Protein AF-A0A2N2JR65-F1 (afdb_monomer)

pLDDT: mean 92.33, std 7.08, range [62.09, 97.94]

Mean predicted aligned error: 3.33 Å

Secondary structure (DSSP, 8-state):
--TTHHHHHHH--GGGGGGEEEEEEEEETTEEEEEEEETTT-PEEEEETT--EEEE--SSTTSEEE--HHHHHHHHH-

Foldseek 3Di:
DDLCQLVCLLPVDPVCSVQWDWDDWDDQPVWIWTWIAGNVQRDIWIGTNNNFTWDQDDDDNPRTDTDHSVVSVVVRVD

Structure (mmCIF, N/CA/C/O backbone):
data_AF-A0A2N2JR65-F1
#
_entry.id   AF-A0A2N2JR65-F1
#
loop_
_atom_site.group_PDB
_atom_site.id
_atom_site.type_symbol
_atom_site.label_atom_id
_atom_site.label_alt_id
_atom_site.label_comp_id
_atom_site.label_asym_id
_atom_site.label_entity_id
_atom_site.label_seq_id
_atom_site.pdbx_PDB_ins_code
_atom_site.Cartn_x
_atom_site.Cartn_y
_atom_site.Cartn_z
_atom_site.occupancy
_atom_site.B_iso_or_equiv
_atom_site.auth_seq_id
_atom_site.auth_comp_id
_atom_site.auth_asym_id
_atom_site.auth_atom_id
_atom_site.pdbx_PDB_model_num
ATOM 1 N N . MET A 1 1 ? 16.191 2.294 -1.088 1.00 62.09 1 MET A N 1
ATOM 2 C CA . MET A 1 1 ? 15.267 1.190 -1.422 1.00 62.09 1 MET A CA 1
ATOM 3 C C . MET A 1 1 ? 14.382 1.633 -2.572 1.00 62.09 1 MET A C 1
ATOM 5 O O . MET A 1 1 ? 14.117 2.830 -2.671 1.00 62.09 1 MET A O 1
ATOM 9 N N . SER A 1 2 ? 14.016 0.705 -3.459 1.00 86.62 2 SER A N 1
ATOM 10 C CA . SER A 1 2 ? 13.074 0.975 -4.552 1.00 86.62 2 SER A CA 1
ATOM 11 C C . SER A 1 2 ? 11.726 1.393 -3.968 1.00 86.62 2 SER A C 1
ATOM 13 O O . SER A 1 2 ? 11.290 0.814 -2.976 1.00 86.62 2 SER A O 1
ATOM 15 N N . GLU A 1 3 ? 11.063 2.372 -4.577 1.00 91.56 3 GLU A N 1
ATOM 16 C CA . GLU A 1 3 ? 9.698 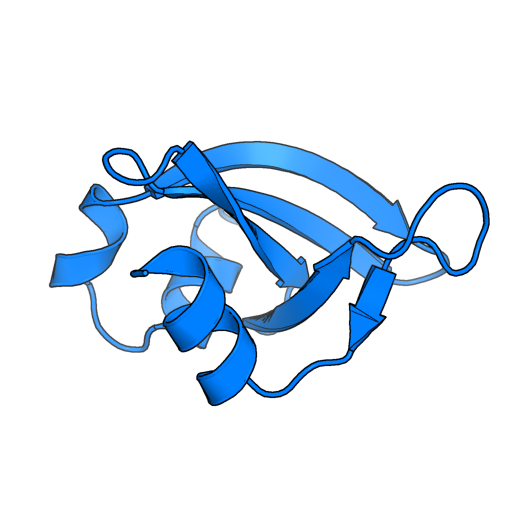2.757 -4.195 1.00 91.56 3 GLU A CA 1
ATOM 17 C C . GLU A 1 3 ? 8.656 1.690 -4.529 1.00 91.56 3 GLU A C 1
ATOM 19 O O . GLU A 1 3 ? 7.526 1.804 -4.081 1.00 91.56 3 GLU A O 1
ATOM 24 N N . TRP A 1 4 ? 9.030 0.643 -5.262 1.00 93.75 4 TRP A N 1
ATOM 25 C CA . TRP A 1 4 ? 8.156 -0.474 -5.622 1.00 93.75 4 TRP A CA 1
ATOM 26 C C . TRP A 1 4 ? 8.280 -1.673 -4.677 1.00 93.75 4 TRP A C 1
ATOM 28 O O . TRP A 1 4 ? 7.341 -2.454 -4.572 1.00 93.75 4 TRP A O 1
ATOM 38 N N . ALA A 1 5 ? 9.367 -1.765 -3.901 1.00 94.19 5 ALA A N 1
ATOM 39 C CA . ALA A 1 5 ? 9.612 -2.892 -2.996 1.00 94.19 5 ALA A CA 1
ATOM 40 C C . ALA A 1 5 ? 8.489 -3.120 -1.955 1.00 94.19 5 ALA A C 1
ATOM 42 O O . ALA A 1 5 ? 8.115 -4.271 -1.735 1.00 94.19 5 ALA A O 1
ATOM 43 N N . PRO A 1 6 ? 7.885 -2.081 -1.338 1.00 95.69 6 PRO A N 1
ATOM 44 C CA . PRO A 1 6 ? 6.737 -2.284 -0.452 1.00 95.69 6 PRO A CA 1
ATOM 45 C C . PRO A 1 6 ? 5.536 -2.924 -1.152 1.00 95.69 6 PRO A C 1
ATOM 47 O O . PRO A 1 6 ? 4.871 -3.792 -0.588 1.00 95.69 6 PRO A O 1
ATOM 50 N N . LEU A 1 7 ? 5.264 -2.494 -2.386 1.00 95.00 7 LEU A N 1
ATOM 51 C CA . LEU A 1 7 ? 4.1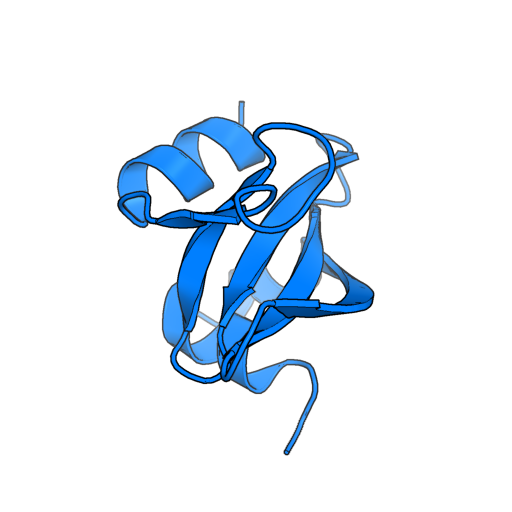47 -2.987 -3.182 1.00 95.00 7 LEU A CA 1
ATOM 52 C C . LEU A 1 7 ? 4.382 -4.433 -3.632 1.00 95.00 7 LEU A C 1
ATOM 54 O O . LEU A 1 7 ? 3.475 -5.254 -3.510 1.00 95.00 7 LEU A O 1
ATOM 58 N N . GLU A 1 8 ? 5.606 -4.753 -4.058 1.00 94.31 8 GLU A N 1
ATOM 59 C CA . GLU A 1 8 ? 6.054 -6.118 -4.366 1.00 94.31 8 GLU A CA 1
ATOM 60 C C . GLU A 1 8 ? 5.854 -7.049 -3.160 1.00 94.31 8 GLU A C 1
ATOM 62 O O . GLU A 1 8 ? 5.236 -8.106 -3.285 1.00 94.31 8 GLU A O 1
ATOM 67 N N . ASN A 1 9 ? 6.288 -6.621 -1.968 1.00 93.56 9 ASN A N 1
ATOM 68 C CA . ASN A 1 9 ? 6.128 -7.387 -0.729 1.00 93.56 9 ASN A CA 1
ATOM 69 C C . ASN A 1 9 ? 4.654 -7.611 -0.354 1.00 93.56 9 ASN A C 1
ATOM 71 O O . ASN A 1 9 ? 4.306 -8.664 0.177 1.00 93.56 9 ASN A O 1
ATOM 75 N N . CYS A 1 10 ? 3.785 -6.628 -0.610 1.00 94.19 10 CYS A N 1
ATOM 76 C CA . CYS A 1 10 ? 2.364 -6.719 -0.282 1.00 94.19 10 CYS A CA 1
ATOM 77 C C . CYS A 1 10 ? 1.579 -7.611 -1.256 1.00 94.19 10 CYS A C 1
ATOM 79 O O . CYS A 1 10 ? 0.682 -8.338 -0.823 1.00 94.19 10 CYS A O 1
ATOM 81 N N . LEU A 1 11 ? 1.845 -7.512 -2.562 1.00 90.75 11 LEU A N 1
ATOM 82 C CA . LEU A 1 11 ? 1.075 -8.227 -3.586 1.00 90.75 11 LEU A CA 1
ATOM 83 C C . LEU A 1 11 ? 1.610 -9.638 -3.836 1.00 90.75 11 LEU A C 1
ATOM 85 O O . LEU A 1 11 ? 0.826 -10.517 -4.187 1.00 90.75 11 LEU A O 1
ATOM 89 N N . GLY A 1 12 ? 2.918 -9.857 -3.662 1.00 82.69 12 GLY A N 1
ATOM 90 C CA . GLY A 1 12 ? 3.590 -11.134 -3.924 1.00 82.69 12 GLY A CA 1
ATOM 91 C C . GLY A 1 12 ? 3.586 -11.579 -5.395 1.00 82.69 12 GLY A C 1
ATOM 92 O O . GLY A 1 12 ? 4.203 -12.591 -5.716 1.00 82.69 12 GLY A O 1
ATOM 93 N N . ASP A 1 13 ? 2.909 -10.835 -6.273 1.00 75.69 13 ASP A N 1
ATOM 94 C CA . ASP A 1 13 ? 2.712 -11.106 -7.694 1.00 75.69 13 ASP A CA 1
ATOM 95 C C . ASP A 1 13 ? 3.027 -9.842 -8.505 1.00 75.69 13 ASP A C 1
ATOM 97 O O . ASP A 1 13 ? 2.508 -8.756 -8.218 1.00 75.69 13 ASP A O 1
ATOM 101 N N . CYS A 1 14 ? 3.890 -9.989 -9.509 1.00 70.00 14 CYS A N 1
ATOM 102 C CA . CYS A 1 14 ? 4.368 -8.888 -10.335 1.00 70.00 14 CYS A CA 1
ATOM 103 C C . CYS A 1 14 ? 3.316 -8.394 -11.334 1.00 70.00 14 CYS A C 1
ATOM 105 O O . CYS A 1 14 ? 3.332 -7.212 -11.672 1.00 70.00 14 CYS A O 1
ATOM 107 N N . ASP A 1 15 ? 2.381 -9.246 -11.768 1.00 78.75 15 ASP A N 1
ATOM 108 C CA . ASP A 1 15 ? 1.442 -8.904 -12.849 1.00 78.75 15 ASP A CA 1
ATOM 109 C C . ASP A 1 15 ? 0.474 -7.777 -12.455 1.00 78.75 15 ASP A C 1
ATOM 111 O O . ASP A 1 15 ? -0.064 -7.070 -13.303 1.00 78.75 15 ASP A O 1
ATOM 115 N N . ARG A 1 16 ? 0.266 -7.576 -11.149 1.00 84.56 16 ARG A N 1
ATOM 116 C CA . ARG A 1 16 ? -0.632 -6.547 -10.606 1.00 84.56 16 ARG A CA 1
ATOM 117 C C . ARG A 1 16 ? 0.081 -5.250 -10.248 1.00 84.56 16 ARG A C 1
ATOM 119 O O . ARG A 1 16 ? -0.584 -4.306 -9.831 1.00 84.56 16 ARG A O 1
ATOM 126 N N . LEU A 1 17 ? 1.410 -5.188 -10.363 1.00 91.19 17 LEU A N 1
ATOM 127 C CA . LEU A 1 17 ? 2.174 -3.974 -10.056 1.00 91.19 17 LEU A CA 1
ATOM 128 C C . LEU A 1 17 ? 1.838 -2.846 -11.038 1.00 91.19 17 LEU A C 1
ATOM 130 O O . LEU A 1 17 ? 1.719 -1.694 -10.621 1.00 91.19 17 LEU A O 1
ATOM 134 N N . ASP A 1 18 ? 1.605 -3.192 -12.307 1.00 92.31 18 ASP A N 1
ATOM 135 C CA . ASP A 1 18 ? 1.285 -2.247 -13.386 1.00 92.31 18 ASP A CA 1
ATOM 136 C C . ASP A 1 18 ? -0.063 -1.531 -13.185 1.00 92.31 18 ASP A C 1
ATOM 138 O O . ASP A 1 18 ? -0.289 -0.447 -13.730 1.00 92.31 18 ASP A O 1
ATOM 142 N N . ASP A 1 19 ? -0.940 -2.077 -12.336 1.00 94.62 19 ASP A N 1
ATOM 143 C CA . ASP A 1 19 ? -2.209 -1.449 -11.965 1.00 94.62 19 ASP A CA 1
ATOM 144 C C . ASP A 1 19 ? -2.030 -0.283 -10.974 1.00 94.62 19 ASP A C 1
ATOM 146 O O . ASP A 1 19 ? -3.002 0.392 -10.607 1.00 94.62 19 ASP A O 1
ATOM 150 N N . PHE A 1 20 ? -0.804 -0.027 -10.509 1.00 96.19 20 PHE A N 1
ATOM 151 C CA . PHE A 1 20 ? -0.506 0.980 -9.501 1.00 96.19 20 PHE A CA 1
ATOM 152 C C . PHE A 1 20 ? 0.467 2.042 -9.995 1.00 96.19 20 PHE A C 1
ATOM 154 O O . PHE A 1 20 ? 1.434 1.797 -10.702 1.00 96.19 20 PHE A O 1
ATOM 161 N N . MET A 1 21 ? 0.230 3.263 -9.530 1.00 97.00 21 MET A N 1
ATOM 162 C CA . MET A 1 21 ? 1.118 4.398 -9.716 1.00 97.00 21 MET A CA 1
ATOM 163 C C . MET A 1 21 ? 1.594 4.881 -8.351 1.00 97.00 21 MET A C 1
ATOM 165 O O . MET A 1 21 ? 0.778 5.227 -7.492 1.00 97.00 21 MET A O 1
ATOM 169 N N . PHE A 1 22 ? 2.907 4.930 -8.150 1.00 96.81 22 PHE A N 1
ATOM 170 C CA . PHE A 1 22 ? 3.487 5.563 -6.971 1.00 96.81 22 PHE A CA 1
ATOM 171 C C . PHE A 1 22 ? 3.139 7.062 -6.939 1.00 96.81 22 PHE A C 1
ATOM 173 O O . PHE A 1 22 ? 3.237 7.755 -7.952 1.00 96.81 22 PHE A O 1
ATOM 180 N N . MET A 1 23 ? 2.705 7.557 -5.778 1.00 97.19 23 MET A N 1
ATOM 181 C CA . MET A 1 23 ? 2.251 8.940 -5.610 1.00 97.19 23 MET A CA 1
ATOM 182 C C . MET A 1 23 ? 3.209 9.768 -4.761 1.00 97.19 23 MET A C 1
ATOM 184 O O . MET A 1 23 ? 3.646 10.835 -5.184 1.00 97.19 23 MET A O 1
ATOM 188 N N . TYR A 1 24 ? 3.470 9.321 -3.534 1.00 95.50 24 TYR A N 1
ATOM 189 C CA . TYR A 1 24 ? 4.295 10.042 -2.569 1.00 95.50 24 TYR A CA 1
ATOM 190 C C . TYR A 1 24 ? 4.711 9.135 -1.409 1.00 95.50 24 TYR A C 1
ATOM 192 O O . TYR A 1 24 ? 4.164 8.045 -1.218 1.00 95.50 24 TYR A O 1
ATOM 200 N N . ARG A 1 25 ? 5.646 9.640 -0.599 1.00 95.25 25 ARG A N 1
ATOM 201 C CA . ARG A 1 25 ? 5.962 9.113 0.734 1.00 95.25 25 ARG A CA 1
ATOM 202 C C . ARG A 1 25 ? 5.538 10.105 1.798 1.00 95.25 25 ARG A C 1
ATOM 204 O O . ARG A 1 25 ? 5.509 11.311 1.548 1.00 95.25 25 ARG A O 1
ATOM 211 N N . ALA A 1 26 ? 5.175 9.600 2.964 1.00 92.06 26 ALA A N 1
ATOM 212 C CA . ALA A 1 26 ? 4.789 10.421 4.092 1.00 92.06 26 ALA A CA 1
ATOM 213 C C . ALA A 1 26 ? 5.326 9.838 5.393 1.00 92.06 26 ALA A C 1
ATOM 215 O O . ALA A 1 26 ? 5.130 8.658 5.675 1.00 92.06 26 ALA A O 1
ATOM 216 N N . ASP A 1 27 ? 5.888 10.707 6.225 1.00 91.88 27 ASP A N 1
ATOM 217 C CA . ASP A 1 27 ? 6.286 10.334 7.574 1.00 91.88 27 ASP A CA 1
ATOM 218 C C . ASP A 1 27 ? 5.057 10.078 8.456 1.00 91.88 27 ASP A C 1
ATOM 220 O O . ASP A 1 27 ? 4.042 10.804 8.416 1.00 91.88 27 ASP A O 1
ATOM 224 N N . HIS A 1 28 ? 5.169 9.030 9.265 1.00 89.75 28 HIS A N 1
ATOM 225 C CA . HIS A 1 28 ? 4.196 8.604 10.257 1.00 89.75 28 HIS A CA 1
ATOM 226 C C . HIS A 1 28 ? 4.925 8.042 11.488 1.00 89.75 28 HIS A C 1
ATOM 228 O O . HIS A 1 28 ? 5.081 6.834 11.663 1.00 89.75 28 HIS A O 1
ATOM 234 N N . GLY A 1 29 ? 5.403 8.949 12.345 1.00 88.31 29 GLY A N 1
ATOM 235 C CA . GLY A 1 29 ? 6.225 8.588 13.500 1.00 88.31 29 GLY A CA 1
ATOM 236 C C . GLY A 1 29 ? 7.565 8.011 13.049 1.00 88.31 29 GLY A C 1
ATOM 237 O O . GLY A 1 29 ? 8.299 8.664 12.317 1.00 88.31 29 GLY A O 1
ATOM 238 N N . GLU A 1 30 ? 7.859 6.782 13.465 1.00 89.88 30 GLU A N 1
ATOM 239 C CA . GLU A 1 30 ? 9.063 6.039 13.062 1.00 89.88 30 GLU A CA 1
ATOM 240 C C . GLU A 1 30 ? 8.861 5.232 11.766 1.00 89.88 30 GLU A C 1
ATOM 242 O O . GLU A 1 30 ? 9.761 4.525 11.321 1.00 89.88 30 GLU A O 1
ATOM 247 N N . THR A 1 31 ? 7.669 5.305 11.163 1.00 91.69 31 THR A N 1
ATOM 248 C CA . THR A 1 31 ? 7.310 4.574 9.942 1.00 91.69 31 THR A CA 1
ATOM 249 C C . THR A 1 31 ? 7.204 5.524 8.751 1.00 91.69 31 THR A C 1
ATOM 251 O O . THR A 1 31 ? 6.545 6.561 8.824 1.00 91.69 31 THR A O 1
ATOM 254 N N . GLU A 1 32 ? 7.810 5.146 7.626 1.00 94.56 32 GLU A N 1
ATOM 255 C CA . GLU A 1 32 ? 7.581 5.786 6.327 1.00 94.56 32 GLU A CA 1
ATOM 256 C C . GLU A 1 32 ? 6.420 5.081 5.617 1.00 94.56 32 GLU A C 1
ATOM 258 O O . GLU A 1 32 ? 6.426 3.856 5.479 1.00 94.56 32 GLU A O 1
ATOM 263 N N . ILE A 1 33 ? 5.428 5.852 5.170 1.00 96.44 33 ILE A N 1
ATOM 264 C CA . ILE A 1 33 ? 4.271 5.347 4.430 1.00 96.44 33 ILE A CA 1
ATOM 265 C C . ILE A 1 33 ? 4.414 5.687 2.951 1.00 96.44 33 ILE A C 1
ATOM 267 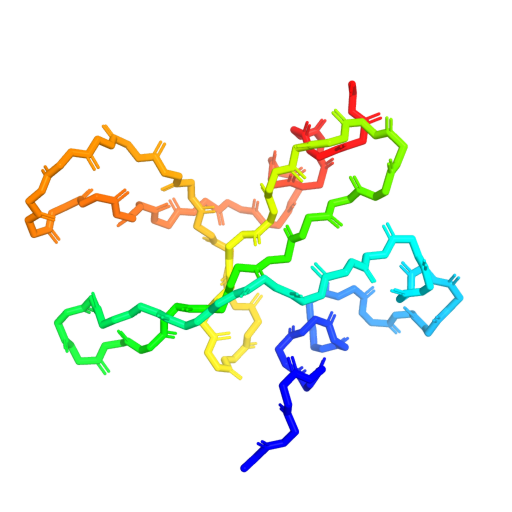O O . ILE A 1 33 ? 4.574 6.849 2.581 1.00 96.44 33 ILE A O 1
ATOM 271 N N . PHE A 1 34 ? 4.277 4.675 2.108 1.00 97.81 34 PHE A N 1
ATOM 272 C CA . PHE A 1 34 ? 4.274 4.743 0.657 1.00 97.81 34 PHE A CA 1
ATOM 273 C C . PHE A 1 34 ? 2.832 4.724 0.161 1.00 97.81 34 PHE A C 1
ATOM 275 O O . PHE A 1 34 ? 2.062 3.821 0.492 1.00 97.81 34 PHE A O 1
ATOM 282 N N . ALA A 1 35 ? 2.458 5.731 -0.625 1.00 97.44 35 ALA A N 1
ATOM 283 C CA . ALA A 1 35 ? 1.133 5.839 -1.212 1.00 97.44 35 ALA A CA 1
ATOM 284 C C . ALA A 1 35 ? 1.165 5.418 -2.683 1.00 97.44 35 ALA A C 1
ATOM 286 O O . ALA A 1 35 ? 1.839 6.045 -3.504 1.00 97.44 35 ALA A O 1
ATOM 287 N N . TYR A 1 36 ? 0.369 4.409 -3.020 1.00 97.88 36 TYR A N 1
ATOM 288 C CA . TYR A 1 36 ? 0.153 3.948 -4.387 1.00 97.88 36 TYR A CA 1
ATOM 289 C C . TYR A 1 36 ? -1.290 4.198 -4.772 1.00 97.88 36 TYR A C 1
ATOM 291 O O . TYR A 1 36 ? -2.209 3.918 -4.006 1.00 97.88 36 TYR A O 1
ATOM 299 N N . LYS A 1 37 ? -1.509 4.716 -5.971 1.00 97.94 37 LYS A N 1
ATOM 300 C CA . LYS A 1 37 ? -2.837 4.917 -6.524 1.00 97.94 37 LYS A CA 1
ATOM 301 C C . LYS A 1 37 ? -3.124 3.832 -7.539 1.00 97.94 37 LYS A C 1
ATOM 303 O O . LYS A 1 37 ? -2.418 3.732 -8.536 1.00 97.94 37 LYS A O 1
ATOM 308 N N . HIS A 1 38 ? -4.194 3.085 -7.319 1.00 97.31 38 HIS A N 1
ATOM 309 C CA . HIS A 1 38 ? -4.683 2.149 -8.315 1.00 97.31 38 HIS A CA 1
ATOM 310 C C . HIS A 1 38 ? -5.246 2.916 -9.517 1.00 97.31 38 HIS A C 1
ATOM 312 O O . HIS A 1 38 ? -6.05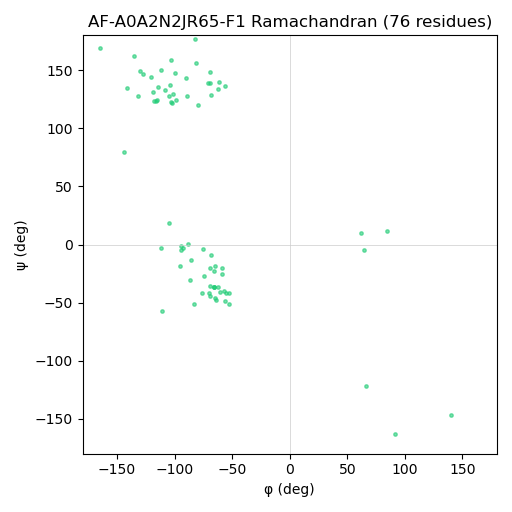0 3.846 -9.358 1.00 97.31 38 HIS A O 1
ATOM 318 N N . ILE A 1 39 ? -4.798 2.573 -10.724 1.00 96.81 39 ILE A N 1
ATOM 319 C CA . ILE A 1 39 ? -5.039 3.375 -11.928 1.00 96.81 39 ILE A CA 1
ATOM 320 C C . ILE A 1 39 ? -6.523 3.415 -12.304 1.00 96.81 39 ILE A C 1
ATOM 322 O O . ILE A 1 39 ? -7.020 4.481 -12.682 1.00 96.81 39 ILE A O 1
ATOM 326 N N . HIS A 1 40 ? -7.240 2.302 -12.114 1.00 95.88 40 HIS A N 1
ATOM 327 C CA . HIS A 1 40 ? -8.637 2.152 -12.523 1.00 95.88 40 HIS A CA 1
ATOM 328 C C . HIS A 1 40 ? -9.624 2.731 -11.504 1.00 95.88 40 HIS A C 1
ATOM 330 O O . HIS A 1 40 ? -10.466 3.554 -11.855 1.00 95.88 40 HIS A O 1
ATOM 336 N N . THR A 1 41 ? -9.506 2.356 -10.228 1.00 96.94 41 THR A N 1
ATOM 337 C CA . THR A 1 41 ? -10.452 2.794 -9.176 1.00 96.94 41 THR A CA 1
ATOM 338 C C . THR A 1 41 ? -10.075 4.142 -8.569 1.00 96.94 41 THR A C 1
ATOM 340 O O . THR A 1 41 ? -10.878 4.757 -7.868 1.00 96.94 41 THR A O 1
ATOM 343 N N . ARG A 1 42 ? -8.848 4.622 -8.825 1.00 96.75 42 ARG A N 1
ATOM 344 C CA . ARG A 1 42 ? -8.276 5.865 -8.276 1.00 96.75 42 ARG A CA 1
ATOM 345 C C . ARG A 1 42 ? -8.145 5.864 -6.748 1.00 96.75 42 ARG A C 1
ATOM 347 O O . ARG A 1 42 ? -7.833 6.913 -6.178 1.00 96.75 42 ARG A O 1
ATOM 354 N N . ARG A 1 43 ? -8.355 4.714 -6.102 1.00 96.75 43 ARG A N 1
ATOM 355 C CA . ARG A 1 43 ? -8.205 4.510 -4.657 1.00 96.75 43 ARG A CA 1
ATOM 356 C C . ARG A 1 43 ? -6.743 4.295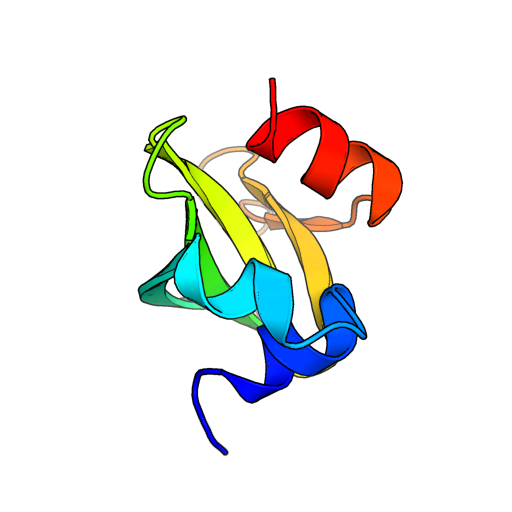 -4.300 1.00 96.75 43 ARG A C 1
ATOM 358 O O . ARG A 1 43 ? -5.937 3.922 -5.152 1.00 96.75 43 ARG A O 1
ATOM 365 N N . HIS A 1 44 ? -6.411 4.582 -3.047 1.00 96.94 44 HIS A N 1
ATOM 366 C CA . HIS A 1 44 ? -5.036 4.516 -2.574 1.00 96.94 44 HIS A CA 1
ATOM 367 C C . HIS A 1 44 ? -4.804 3.267 -1.733 1.00 96.94 44 HIS A C 1
ATOM 369 O O . HIS A 1 44 ? -5.616 2.929 -0.871 1.00 96.94 44 HIS A O 1
ATOM 375 N N . LEU A 1 45 ? -3.665 2.633 -1.978 1.00 97.69 45 LEU A N 1
ATOM 376 C CA . LEU A 1 45 ? -3.046 1.652 -1.110 1.00 97.69 45 LEU A CA 1
ATOM 377 C C . LEU A 1 45 ? -1.909 2.346 -0.357 1.00 97.69 45 LEU A C 1
ATOM 379 O O . LEU A 1 45 ? -1.079 3.016 -0.974 1.00 97.69 45 LEU A O 1
ATOM 383 N N . PHE A 1 46 ? -1.881 2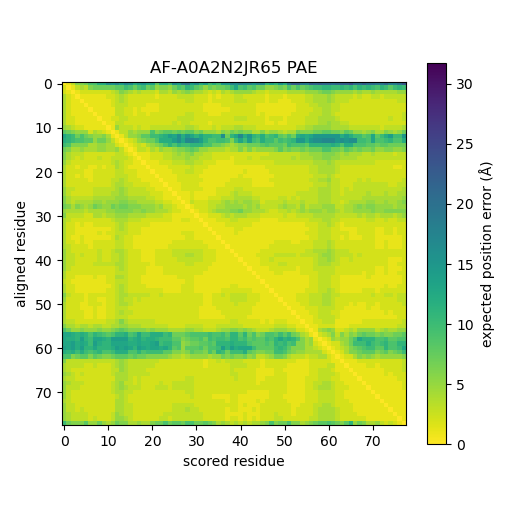.198 0.963 1.00 97.88 46 PH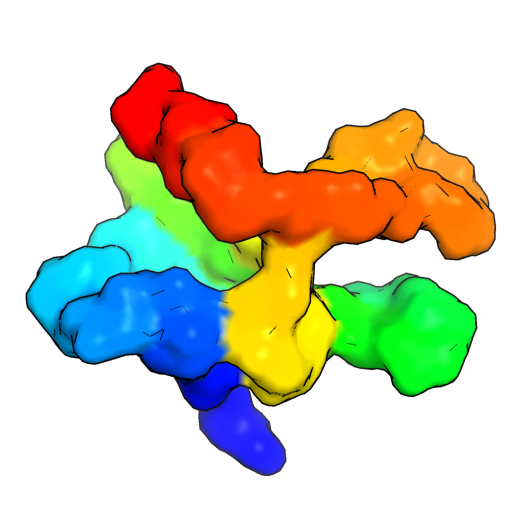E A N 1
ATOM 384 C CA . PHE A 1 46 ? -0.840 2.769 1.811 1.00 97.88 46 PHE A CA 1
ATOM 385 C C . PHE A 1 46 ? -0.064 1.644 2.473 1.00 97.88 46 PHE A C 1
ATOM 387 O O . PHE A 1 46 ? -0.674 0.809 3.145 1.00 97.88 46 PHE A O 1
ATOM 394 N N . LEU A 1 47 ? 1.251 1.630 2.281 1.00 97.81 47 LEU A N 1
ATOM 395 C CA . LEU A 1 47 ? 2.132 0.567 2.757 1.00 97.81 47 LEU A CA 1
ATOM 396 C C . LEU A 1 47 ? 3.289 1.144 3.568 1.00 97.81 47 LEU A C 1
ATOM 398 O O . LEU A 1 47 ? 3.767 2.227 3.245 1.00 97.81 47 LEU A O 1
ATOM 402 N N . ASP A 1 48 ? 3.768 0.427 4.581 1.00 97.06 48 ASP A N 1
ATOM 403 C CA . ASP A 1 48 ? 5.101 0.695 5.133 1.00 97.06 48 ASP A CA 1
ATOM 404 C C . ASP A 1 48 ? 6.198 0.015 4.299 1.00 97.06 48 ASP A C 1
ATOM 406 O O . ASP A 1 48 ? 5.917 -0.743 3.372 1.00 97.06 48 ASP A O 1
ATOM 410 N N . ASN A 1 49 ? 7.465 0.228 4.656 1.00 95.31 49 ASN A N 1
ATOM 411 C CA . ASN A 1 49 ? 8.599 -0.382 3.956 1.00 95.31 49 ASN A CA 1
ATOM 412 C C . ASN A 1 49 ? 8.588 -1.931 3.935 1.00 95.31 49 ASN A C 1
ATOM 414 O O . ASN A 1 49 ? 9.249 -2.538 3.095 1.00 95.31 49 ASN A O 1
ATOM 418 N N . SER A 1 50 ? 7.853 -2.577 4.844 1.00 95.38 50 SER A N 1
ATOM 419 C CA . SER A 1 50 ? 7.731 -4.040 4.916 1.00 95.38 50 SER A CA 1
ATOM 420 C C . SER A 1 50 ? 6.528 -4.577 4.131 1.00 95.38 50 SER A C 1
ATOM 422 O O . SER A 1 50 ? 6.343 -5.789 4.069 1.00 95.38 50 SER A O 1
ATOM 424 N N . GLY A 1 51 ? 5.711 -3.704 3.531 1.00 95.88 51 GLY A N 1
ATOM 425 C CA . GLY A 1 51 ? 4.475 -4.080 2.840 1.00 95.88 51 GLY A CA 1
ATOM 426 C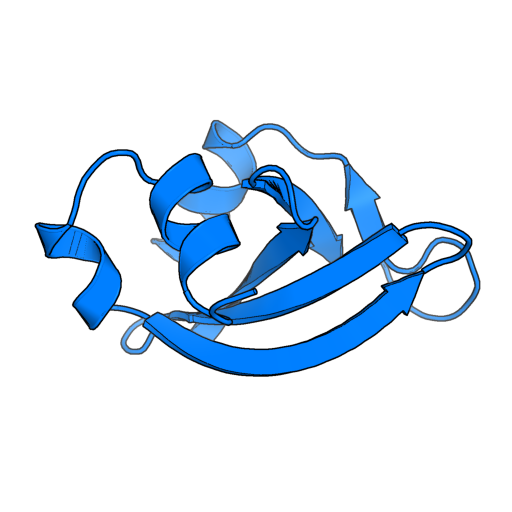 C . GLY A 1 51 ? 3.258 -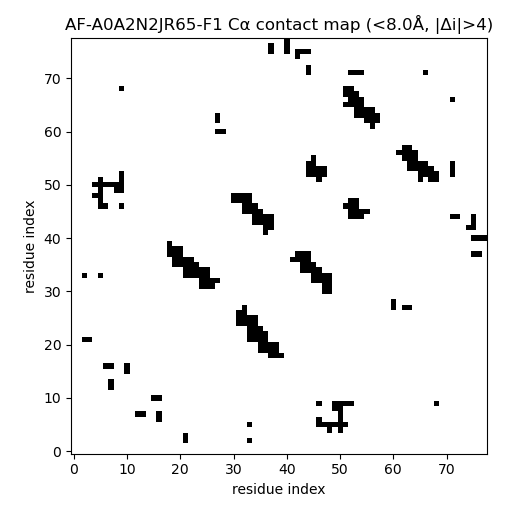4.216 3.764 1.00 95.88 51 GLY A C 1
ATOM 427 O O . GLY A 1 51 ? 2.219 -4.718 3.333 1.00 95.88 51 GLY A O 1
ATOM 428 N N . ASN A 1 52 ? 3.337 -3.768 5.024 1.00 97.31 52 ASN A N 1
ATOM 429 C CA . ASN A 1 52 ? 2.173 -3.763 5.911 1.00 97.31 52 ASN A CA 1
ATOM 430 C C . ASN A 1 52 ? 1.174 -2.695 5.468 1.00 97.31 52 ASN A C 1
ATOM 432 O O . ASN A 1 52 ? 1.556 -1.580 5.121 1.00 97.31 52 ASN A O 1
ATOM 436 N N . CYS A 1 53 ? -0.116 -3.026 5.504 1.00 97.69 53 CYS A N 1
ATOM 437 C CA . CYS A 1 53 ? -1.174 -2.182 4.962 1.00 97.69 53 CYS A CA 1
ATOM 438 C C . CYS A 1 53 ? -1.749 -1.197 5.979 1.00 97.69 53 CYS A C 1
ATOM 440 O O . CYS A 1 53 ? -2.002 -1.533 7.138 1.00 97.69 53 CYS A O 1
ATOM 442 N N . TYR A 1 54 ? -2.072 -0.000 5.495 1.00 97.38 54 TYR A N 1
ATOM 443 C CA . TYR A 1 54 ? -2.690 1.061 6.276 1.00 97.38 54 TYR A CA 1
ATOM 444 C C . TYR A 1 54 ? -3.911 1.634 5.556 1.00 97.38 54 TYR A C 1
ATOM 446 O O . TYR A 1 54 ? -3.976 1.696 4.328 1.00 97.38 54 TYR A O 1
ATOM 454 N N . ARG A 1 55 ? -4.888 2.102 6.335 1.00 95.75 55 ARG A N 1
ATOM 455 C CA . ARG A 1 55 ? -5.936 3.008 5.852 1.00 95.75 55 ARG A CA 1
ATOM 456 C C . ARG A 1 55 ? -5.613 4.436 6.246 1.00 95.75 55 ARG A C 1
ATOM 458 O O . ARG A 1 55 ? -5.093 4.673 7.336 1.00 95.75 55 ARG A O 1
ATOM 465 N N . TYR A 1 56 ? -6.015 5.378 5.406 1.00 93.44 56 TYR A N 1
ATOM 466 C CA . TYR A 1 56 ? -6.035 6.786 5.774 1.00 93.44 56 TYR A CA 1
ATOM 467 C C . TYR A 1 56 ? -7.282 7.089 6.620 1.00 93.44 56 TYR A C 1
ATOM 469 O O . TYR A 1 56 ? -8.405 6.865 6.171 1.00 93.44 56 TYR A O 1
ATOM 477 N N . ALA A 1 57 ? -7.087 7.561 7.851 1.00 89.56 57 ALA A N 1
ATOM 478 C CA . ALA A 1 57 ? -8.139 7.797 8.843 1.00 89.56 57 ALA A CA 1
ATOM 479 C C . ALA A 1 57 ? -8.379 9.287 9.161 1.00 89.56 57 ALA A C 1
ATOM 481 O O . ALA A 1 57 ? -9.291 9.600 9.923 1.00 89.56 57 ALA A O 1
ATOM 482 N N . GLY A 1 58 ? -7.600 10.210 8.584 1.00 84.75 58 GLY A N 1
ATOM 483 C CA . GLY A 1 58 ? -7.773 11.650 8.792 1.00 84.75 58 GLY A CA 1
ATOM 484 C C . GLY A 1 58 ? -6.453 12.400 8.937 1.00 84.75 58 GLY A C 1
ATOM 485 O O . GLY A 1 58 ? -5.457 12.050 8.314 1.00 84.75 58 GLY A O 1
ATOM 486 N N . ILE A 1 59 ? -6.446 13.457 9.748 1.00 79.00 59 ILE A N 1
ATOM 487 C CA . ILE A 1 59 ? -5.279 14.324 9.968 1.00 79.00 59 ILE A CA 1
ATOM 488 C C . ILE A 1 59 ? -4.598 14.033 11.310 1.00 79.00 59 ILE A C 1
ATOM 490 O O . ILE A 1 59 ? -5.215 13.515 12.235 1.00 79.00 59 ILE A O 1
ATOM 494 N N . GLY A 1 60 ? -3.328 14.422 11.427 1.00 75.94 60 GLY A N 1
ATOM 495 C CA . GLY A 1 60 ? -2.557 14.301 12.665 1.00 75.94 60 GLY A CA 1
ATOM 496 C C . GLY A 1 60 ? -1.781 12.991 12.784 1.00 75.94 60 GLY A C 1
ATOM 497 O O . GLY A 1 60 ? -1.534 12.298 11.795 1.00 75.94 60 GLY A O 1
ATOM 498 N N . ASN A 1 61 ? -1.356 12.675 14.006 1.00 73.69 61 ASN A N 1
ATOM 499 C CA . ASN A 1 61 ? -0.412 11.586 14.266 1.00 73.69 61 ASN A CA 1
ATOM 500 C C . ASN A 1 61 ? -0.995 10.190 14.021 1.00 73.69 61 ASN A C 1
ATOM 502 O O . ASN A 1 61 ? -0.225 9.275 13.783 1.00 73.69 61 ASN A O 1
ATOM 506 N N . GLU A 1 62 ? -2.319 10.033 14.003 1.00 80.56 62 GLU A N 1
ATOM 507 C CA . GLU A 1 62 ? -3.017 8.751 13.795 1.00 80.56 62 GLU A CA 1
ATOM 508 C C . GLU A 1 62 ? -3.633 8.638 12.388 1.00 80.56 62 GLU A C 1
ATOM 510 O O . GLU A 1 62 ? -4.530 7.830 12.142 1.00 80.56 62 GLU A O 1
ATOM 515 N N . LYS A 1 63 ? -3.163 9.470 11.445 1.00 89.44 63 LYS A N 1
ATOM 516 C CA . LYS A 1 63 ? -3.683 9.536 10.069 1.00 89.44 63 LYS A CA 1
ATOM 517 C C . LYS A 1 63 ? -3.591 8.215 9.305 1.00 89.44 63 LYS A C 1
ATOM 519 O O . LYS A 1 63 ? -4.380 8.015 8.388 1.00 89.44 63 LYS A O 1
ATOM 524 N N . TYR A 1 64 ? -2.662 7.331 9.667 1.00 95.00 64 TYR A N 1
ATOM 525 C CA . TYR A 1 64 ? -2.536 5.997 9.094 1.00 95.00 64 TYR A CA 1
ATOM 526 C C . TYR A 1 64 ? -2.806 4.960 10.172 1.00 95.00 64 TYR A C 1
ATOM 528 O O . TYR A 1 64 ? -2.180 4.965 11.224 1.00 95.00 64 TYR A O 1
ATOM 536 N N . GLN A 1 65 ? -3.763 4.078 9.911 1.00 95.06 65 GLN A N 1
ATOM 537 C CA . GLN A 1 65 ? -4.128 3.019 10.844 1.00 95.06 65 GLN A CA 1
ATOM 538 C C . GLN A 1 65 ? -3.885 1.660 10.195 1.00 95.06 65 GLN A C 1
ATOM 540 O O . GLN A 1 65 ? -4.358 1.464 9.070 1.00 95.06 65 GLN A O 1
ATOM 545 N N . PRO A 1 66 ? -3.199 0.725 10.877 1.00 96.12 66 PRO A N 1
ATOM 546 C CA . PRO A 1 66 ? -2.970 -0.611 10.350 1.00 96.12 66 PRO A CA 1
ATOM 547 C C . PRO A 1 66 ? -4.284 -1.305 9.988 1.00 96.12 66 PRO A C 1
ATOM 549 O O . PRO A 1 66 ? -5.262 -1.266 10.742 1.00 96.12 66 PRO A O 1
ATOM 552 N N . ILE A 1 67 ? -4.301 -1.960 8.834 1.00 97.50 67 ILE A N 1
ATOM 553 C CA . ILE A 1 67 ? -5.393 -2.823 8.385 1.00 97.50 67 ILE A CA 1
ATOM 554 C C . ILE A 1 67 ? -4.825 -4.112 7.799 1.00 97.50 67 ILE A C 1
ATOM 556 O O . ILE A 1 67 ? -3.654 -4.194 7.440 1.00 97.50 67 ILE A O 1
ATOM 560 N N . THR A 1 68 ? -5.664 -5.139 7.684 1.00 96.56 68 THR A N 1
ATOM 561 C CA . THR A 1 68 ? -5.245 -6.378 7.027 1.00 96.56 68 THR A CA 1
ATOM 562 C C . THR A 1 68 ? -5.060 -6.153 5.522 1.00 96.56 68 THR A C 1
ATOM 564 O O . THR A 1 68 ? -5.828 -5.381 4.934 1.00 96.56 68 THR A O 1
ATOM 567 N N . PRO A 1 69 ? -4.123 -6.868 4.868 1.00 95.00 69 PRO A N 1
ATOM 568 C CA . PRO A 1 69 ? -3.970 -6.824 3.415 1.00 95.00 69 PRO A CA 1
ATOM 569 C C . PRO A 1 69 ? -5.279 -7.101 2.676 1.00 95.00 69 PRO A C 1
ATOM 571 O O . PRO A 1 69 ? -5.638 -6.363 1.768 1.00 95.00 69 PRO A O 1
ATOM 574 N N . GLN A 1 70 ? -6.065 -8.079 3.141 1.00 94.69 70 GLN A N 1
ATOM 575 C CA . GLN A 1 70 ? -7.381 -8.374 2.571 1.00 94.69 70 GLN A CA 1
ATOM 576 C C . GLN A 1 70 ? -8.280 -7.128 2.498 1.00 94.69 70 GLN A C 1
ATOM 578 O O . GLN A 1 70 ? -8.785 -6.807 1.428 1.00 94.69 70 GLN A O 1
ATOM 583 N N . LYS A 1 71 ? -8.439 -6.385 3.603 1.00 96.56 71 LYS A N 1
ATOM 584 C CA . LYS A 1 71 ? -9.282 -5.178 3.632 1.00 96.56 71 LYS A CA 1
ATOM 585 C C . LYS A 1 71 ? -8.731 -4.066 2.744 1.00 96.56 71 LYS A C 1
ATOM 587 O O . LYS A 1 71 ? -9.503 -3.319 2.147 1.00 96.56 71 LYS A O 1
ATOM 592 N N . ALA A 1 72 ? -7.408 -3.937 2.680 1.00 96.50 72 ALA A N 1
ATOM 593 C CA . ALA A 1 72 ? -6.754 -2.942 1.842 1.00 96.50 72 ALA A CA 1
ATOM 594 C C . ALA A 1 72 ? -7.015 -3.224 0.357 1.00 96.50 72 ALA A C 1
ATOM 596 O O . ALA A 1 72 ? -7.426 -2.331 -0.380 1.00 96.50 72 ALA A O 1
ATOM 597 N N . LEU A 1 73 ? -6.860 -4.481 -0.061 1.00 94.38 73 LEU A N 1
ATOM 598 C CA . LEU A 1 73 ? -7.092 -4.908 -1.438 1.00 94.38 73 LEU A CA 1
ATOM 599 C C . LEU A 1 73 ? -8.584 -4.847 -1.798 1.00 94.38 73 LEU A C 1
ATOM 601 O O . LEU A 1 73 ? -8.928 -4.287 -2.834 1.00 94.38 73 LEU A O 1
ATOM 605 N N . GLU A 1 74 ? -9.486 -5.319 -0.932 1.00 95.38 74 GLU A N 1
ATOM 606 C CA . GLU A 1 74 ? -10.941 -5.169 -1.120 1.00 95.38 74 GLU A CA 1
ATOM 607 C C . GLU A 1 74 ? -11.341 -3.698 -1.310 1.00 95.38 74 GLU A C 1
ATOM 609 O O . GLU A 1 74 ? -12.139 -3.374 -2.191 1.00 95.38 74 GLU A O 1
ATOM 614 N N . HIS A 1 75 ? -10.756 -2.785 -0.527 1.00 94.81 75 HIS A N 1
ATOM 615 C CA . HIS A 1 75 ? -10.968 -1.353 -0.708 1.00 94.81 75 HIS A CA 1
ATOM 616 C C . HIS A 1 75 ? -10.435 -0.864 -2.055 1.00 94.81 75 HIS A C 1
ATOM 618 O O . HIS A 1 75 ? -11.128 -0.130 -2.750 1.00 94.81 75 HIS A O 1
ATOM 624 N N . VAL A 1 76 ? -9.217 -1.236 -2.432 1.00 95.62 76 VAL A N 1
ATOM 625 C CA . VAL A 1 76 ? -8.570 -0.717 -3.640 1.00 95.62 76 VAL A CA 1
ATOM 626 C C . VAL A 1 76 ? -9.238 -1.218 -4.921 1.00 95.62 76 VAL A C 1
ATOM 628 O O . VAL A 1 76 ? -9.343 -0.441 -5.868 1.00 95.62 76 VAL A O 1
ATOM 631 N N . PHE A 1 77 ? -9.721 -2.462 -4.951 1.00 93.75 77 PHE A N 1
ATOM 632 C CA . PHE A 1 77 ? -10.289 -3.097 -6.149 1.00 93.75 77 PHE A CA 1
ATOM 633 C C . PHE A 1 77 ? -11.818 -2.996 -6.284 1.00 93.75 77 PHE A C 1
ATOM 635 O O . PHE A 1 77 ? -12.354 -3.490 -7.274 1.00 93.75 77 PHE A O 1
ATOM 642 N N . SER A 1 78 ? -12.525 -2.381 -5.328 1.00 91.19 78 SER A N 1
ATOM 643 C CA . SER A 1 78 ? -13.979 -2.134 -5.439 1.00 91.19 78 SER A CA 1
ATOM 644 C C . SER A 1 78 ? -14.344 -0.784 -6.047 1.00 91.19 78 SER A C 1
ATOM 646 O O . SER A 1 78 ? -13.448 -0.003 -6.434 1.00 91.19 78 SER A O 1
#

Solvent-accessible surface area (backbone atoms only — not comparable to full-atom values): 4537 Å² total; per-residue (Å²): 131,68,90,56,52,23,56,47,59,55,62,76,49,74,86,62,52,81,48,45,40,84,73,52,76,44,86,49,88,96,42,54,35,40,35,30,32,28,68,85,62,66,31,68,46,32,24,30,79,79,22,52,29,35,42,84,70,63,80,72,90,65,18,65,39,84,46,55,60,68,59,48,49,55,59,34,75,93

Sequence (78 aa):
MSEWAPLENCLGDCDRLDDFMFMYRADHGETEIFAYKHIHTRRHLFLDNSGNCYRYAGIGNEKYQPITPQKALEHVFS

Nearest PDB structures (foldseek):
  2w7x-assembly1_A  TM=6.274E-01  e=3.186E+00  Homo sapiens
  2xbj-assembly1_A-2  TM=6.226E-01  e=3.186E+00  Homo sapiens
  8eqd-assembly1_AAA  TM=4.320E-01  e=1.233E+00  Homo sapiens
  8eqe-assembly1_AAA  TM=5.972E-01  e=6.394E+00  Homo sapiens
  5dyl-assembly1_A  TM=5.164E-01  e=4.105E+00  Plasmodium vivax

Radius of gyration: 11.5 Å; Cα contacts (8 Å, |Δi|>4): 144; chains: 1; bounding box: 29×26×28 Å